Protein AF-X1NVZ1-F1 (afdb_monomer)

Foldseek 3Di:
DAKQNRDFDWPADDPPDTDTDDDPVRLVVDPNVVDDPPDDIDDDDDVVVVVVVVVVPPDPPPCDPVNCVVVPVDDD

Organism: NCBI:txid412755

Structure (mmCIF, N/CA/C/O backbone):
data_AF-X1NVZ1-F1
#
_entry.id   AF-X1NVZ1-F1
#
loop_
_atom_site.group_PDB
_atom_site.id
_atom_site.type_symbol
_atom_site.label_atom_id
_atom_site.label_alt_id
_atom_site.label_comp_id
_atom_site.label_asym_id
_atom_site.label_entity_id
_atom_site.label_seq_id
_atom_site.pdbx_PDB_ins_code
_atom_site.Cartn_x
_atom_site.Cartn_y
_atom_site.Cartn_z
_atom_site.occupancy
_atom_site.B_iso_or_equiv
_atom_site.auth_seq_id
_atom_site.auth_comp_id
_atom_site.auth_asym_id
_atom_site.auth_atom_id
_atom_site.pdbx_PDB_model_num
ATOM 1 N N . ILE A 1 1 ? 3.364 0.572 -3.143 1.00 91.06 1 ILE A N 1
ATOM 2 C CA . ILE A 1 1 ? 2.084 1.213 -3.550 1.00 91.06 1 ILE A CA 1
ATOM 3 C C . ILE A 1 1 ? 1.581 2.003 -2.354 1.00 91.06 1 ILE A C 1
ATOM 5 O O . ILE A 1 1 ? 1.824 1.542 -1.242 1.00 91.06 1 ILE A O 1
ATOM 9 N N . ALA A 1 2 ? 0.934 3.151 -2.540 1.00 94.44 2 ALA A N 1
ATOM 10 C CA . ALA A 1 2 ? 0.254 3.823 -1.436 1.00 94.44 2 ALA A CA 1
ATOM 11 C C . ALA A 1 2 ? -1.262 3.601 -1.515 1.00 94.44 2 ALA A C 1
ATOM 13 O O . ALA A 1 2 ? -1.845 3.675 -2.598 1.00 94.44 2 ALA A O 1
ATOM 14 N N . VAL A 1 3 ? -1.877 3.311 -0.368 1.00 95.69 3 VAL A N 1
ATOM 15 C CA . VAL A 1 3 ? -3.331 3.174 -0.205 1.00 95.69 3 VAL A CA 1
ATOM 16 C C . VAL A 1 3 ? -3.780 4.203 0.821 1.00 95.69 3 VAL A C 1
ATOM 18 O O . VAL A 1 3 ? -3.323 4.152 1.960 1.00 95.69 3 VAL A O 1
ATOM 21 N N . ASP A 1 4 ? -4.619 5.158 0.420 1.00 96.06 4 ASP A N 1
ATOM 22 C CA . ASP A 1 4 ? -4.971 6.331 1.240 1.00 96.06 4 ASP A CA 1
ATOM 23 C C . ASP A 1 4 ? -3.724 7.035 1.828 1.00 96.06 4 ASP A C 1
ATOM 25 O O . ASP A 1 4 ? -3.696 7.432 2.991 1.00 96.06 4 ASP A O 1
ATOM 29 N N . GLY A 1 5 ? -2.651 7.139 1.031 1.00 94.62 5 GLY A N 1
ATOM 30 C CA . GLY A 1 5 ? -1.368 7.724 1.443 1.00 94.62 5 GLY A CA 1
ATOM 31 C C . GLY A 1 5 ? -0.486 6.824 2.324 1.00 94.62 5 GLY A C 1
ATOM 32 O O . GLY A 1 5 ? 0.656 7.181 2.611 1.00 94.62 5 GLY A O 1
ATOM 33 N N . VAL A 1 6 ? -0.954 5.638 2.729 1.00 95.62 6 VAL A N 1
ATOM 34 C CA . VAL A 1 6 ? -0.161 4.677 3.510 1.00 95.62 6 VAL A CA 1
ATOM 35 C C . VAL A 1 6 ? 0.706 3.846 2.572 1.00 95.62 6 VAL A C 1
ATOM 37 O O . VAL A 1 6 ? 0.188 3.107 1.736 1.00 95.62 6 VAL A O 1
ATOM 40 N N . SER A 1 7 ? 2.029 3.945 2.717 1.00 94.25 7 SER A N 1
ATOM 41 C CA . SER A 1 7 ? 2.975 3.135 1.943 1.00 94.25 7 SER A CA 1
ATOM 42 C C . SER A 1 7 ? 2.918 1.673 2.379 1.00 94.25 7 SER A C 1
ATOM 44 O O . SER A 1 7 ? 3.160 1.356 3.545 1.00 94.25 7 SER A O 1
ATOM 46 N N . LEU A 1 8 ? 2.591 0.785 1.440 1.00 94.50 8 LEU A N 1
ATOM 47 C CA . LEU A 1 8 ? 2.423 -0.644 1.677 1.00 94.50 8 LEU A CA 1
ATOM 48 C C . LEU A 1 8 ? 3.188 -1.482 0.650 1.00 94.50 8 LEU A C 1
ATOM 50 O O . LEU A 1 8 ? 3.291 -1.150 -0.543 1.00 94.50 8 LEU A O 1
ATOM 54 N N . THR A 1 9 ? 3.669 -2.624 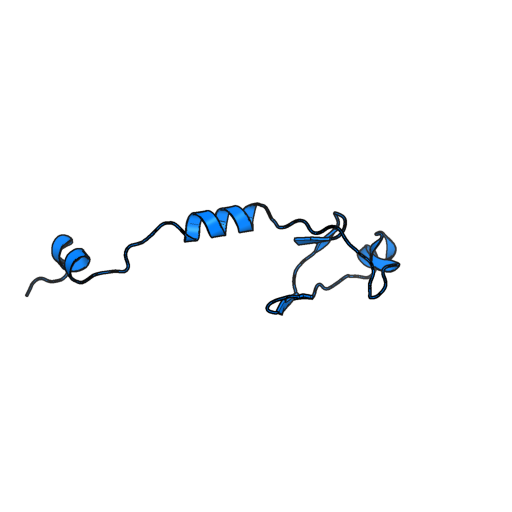1.131 1.00 92.44 9 THR A N 1
ATOM 55 C CA . THR A 1 9 ? 4.340 -3.643 0.324 1.00 92.44 9 THR A CA 1
ATOM 56 C C . THR A 1 9 ? 3.318 -4.648 -0.194 1.00 92.44 9 THR A C 1
ATOM 58 O O . THR A 1 9 ? 2.547 -5.224 0.576 1.00 92.44 9 THR A O 1
ATOM 61 N N . ILE A 1 10 ? 3.325 -4.878 -1.508 1.00 93.56 10 ILE A N 1
ATOM 62 C CA . ILE A 1 10 ? 2.502 -5.913 -2.141 1.00 93.56 10 ILE A CA 1
ATOM 63 C C . ILE A 1 10 ? 3.127 -7.276 -1.846 1.00 93.56 10 ILE A C 1
ATOM 65 O O . ILE A 1 10 ? 4.298 -7.492 -2.149 1.00 93.56 10 ILE A O 1
ATOM 69 N N . VAL A 1 11 ? 2.335 -8.190 -1.288 1.00 96.19 11 VAL A N 1
ATOM 70 C CA . VAL A 1 11 ? 2.761 -9.573 -1.005 1.00 96.19 11 VAL A CA 1
ATOM 71 C C . VAL A 1 11 ? 2.284 -10.557 -2.072 1.00 96.19 11 VAL A C 1
ATOM 73 O O . VAL A 1 11 ? 2.964 -11.539 -2.348 1.00 96.19 11 VAL A O 1
ATOM 76 N N . THR A 1 12 ? 1.156 -10.256 -2.722 1.00 95.12 12 THR A N 1
ATOM 77 C CA . THR A 1 12 ? 0.584 -11.078 -3.797 1.00 95.12 12 THR A CA 1
ATOM 78 C C . THR A 1 12 ? -0.038 -10.182 -4.857 1.00 95.12 12 THR A C 1
ATOM 80 O O . THR A 1 12 ? -0.698 -9.192 -4.533 1.00 95.12 12 THR A O 1
ATOM 83 N N . LYS A 1 13 ? 0.121 -10.555 -6.129 1.00 94.00 13 LYS A N 1
ATOM 84 C CA . L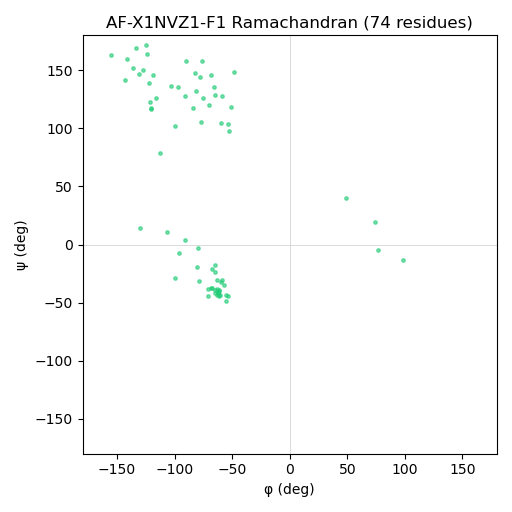YS A 1 13 ? -0.493 -9.877 -7.275 1.00 94.00 13 LYS A CA 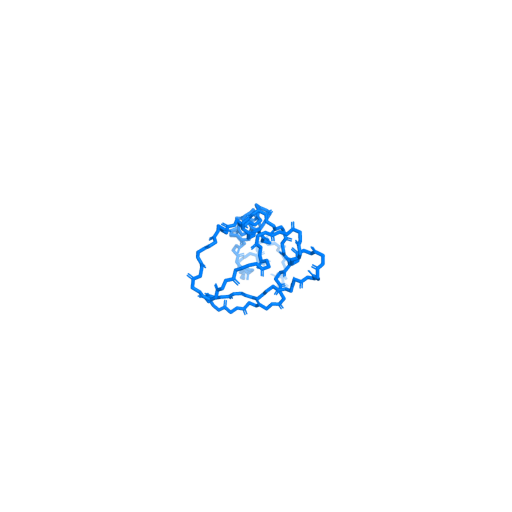1
ATOM 85 C C . LYS A 1 13 ? -1.351 -10.856 -8.074 1.00 94.00 13 LYS A C 1
ATOM 87 O O . LYS A 1 13 ? -0.936 -11.984 -8.323 1.00 94.00 13 LYS A O 1
ATOM 92 N N . ALA A 1 14 ? -2.516 -10.394 -8.507 1.00 94.06 14 ALA A N 1
ATOM 93 C CA . ALA A 1 14 ? -3.392 -11.043 -9.473 1.00 94.06 14 ALA A CA 1
ATOM 94 C C . ALA A 1 14 ? -3.690 -10.061 -10.631 1.00 94.06 14 ALA A C 1
ATOM 96 O O . ALA A 1 14 ? -3.317 -8.887 -10.542 1.00 94.06 14 ALA A O 1
ATOM 97 N N . PRO A 1 15 ? -4.344 -10.493 -11.727 1.00 92.44 15 PRO A N 1
ATOM 98 C CA . P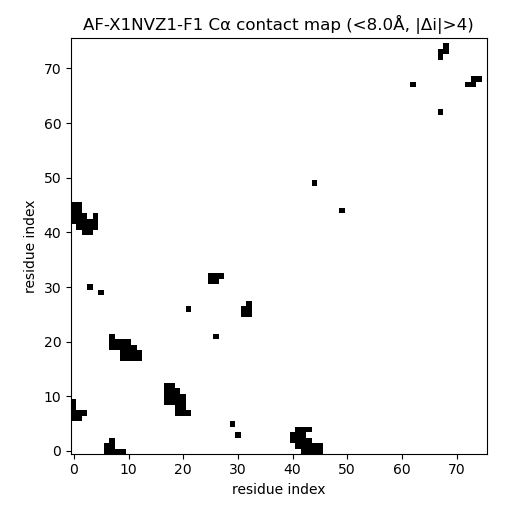RO A 1 15 ? -4.577 -9.632 -12.892 1.00 92.44 15 PRO A CA 1
ATOM 99 C C . PRO A 1 15 ? -5.329 -8.328 -12.588 1.00 92.44 15 PRO A C 1
ATOM 101 O O . PRO A 1 15 ? -5.032 -7.300 -13.186 1.00 92.44 15 PRO A O 1
ATOM 104 N N . SER A 1 16 ? -6.276 -8.357 -11.647 1.00 92.56 16 SER A N 1
ATOM 105 C CA . SER A 1 16 ? -7.135 -7.215 -11.303 1.00 92.56 16 SER A CA 1
ATOM 106 C C . SER A 1 16 ? -7.186 -6.918 -9.802 1.00 92.56 16 SER A C 1
ATOM 108 O O . SER A 1 16 ? -8.081 -6.213 -9.340 1.00 92.56 16 SER A O 1
ATOM 110 N N . SER A 1 17 ? -6.272 -7.487 -9.015 1.00 94.75 17 SER A N 1
ATOM 111 C CA . SER A 1 17 ? -6.216 -7.267 -7.570 1.00 94.75 17 SER A CA 1
ATOM 112 C C . SER A 1 17 ? -4.814 -7.503 -7.022 1.00 94.75 17 SER A C 1
ATOM 114 O O . SER A 1 17 ? -3.954 -8.114 -7.658 1.00 94.75 17 SER A O 1
ATOM 116 N N . PHE A 1 18 ? -4.572 -6.998 -5.820 1.00 95.31 18 PHE A N 1
ATOM 117 C CA . PHE A 1 18 ? -3.335 -7.218 -5.091 1.00 95.31 18 PHE A CA 1
ATOM 118 C C . PHE A 1 18 ? -3.645 -7.400 -3.607 1.00 95.31 18 PHE A C 1
ATOM 120 O O . PHE A 1 18 ? -4.709 -7.009 -3.127 1.00 95.31 18 PHE A O 1
ATOM 127 N N . GLN A 1 19 ? -2.710 -8.010 -2.889 1.00 95.94 19 GLN A N 1
ATOM 128 C CA . GLN A 1 19 ? -2.767 -8.152 -1.441 1.00 95.94 19 GLN A CA 1
ATOM 129 C C . GLN A 1 19 ? -1.575 -7.441 -0.816 1.00 95.94 19 GLN A C 1
ATOM 131 O O . GLN A 1 19 ? -0.471 -7.434 -1.367 1.00 95.94 19 GLN A O 1
ATOM 136 N N . VAL A 1 20 ? -1.812 -6.873 0.357 1.00 95.19 20 VAL A N 1
ATOM 137 C CA . VAL A 1 20 ? -0.822 -6.212 1.206 1.00 95.19 20 VAL A CA 1
ATOM 138 C C . VAL A 1 20 ? -0.913 -6.818 2.597 1.00 95.19 20 VAL A C 1
ATOM 140 O O . VAL A 1 20 ? -1.984 -7.260 3.013 1.00 95.19 20 VAL A O 1
ATOM 143 N N . SER A 1 21 ? 0.204 -6.832 3.315 1.00 93.62 21 SER A N 1
ATOM 144 C CA . SER A 1 21 ? 0.201 -7.143 4.743 1.00 93.62 21 SER A CA 1
ATOM 145 C C . SER A 1 21 ? 0.194 -5.841 5.538 1.00 93.62 21 SER A C 1
ATOM 147 O O . SER A 1 21 ? 0.927 -4.910 5.201 1.00 93.62 21 SER A O 1
ATOM 149 N N . VAL A 1 22 ? -0.636 -5.771 6.578 1.00 94.56 22 VAL A N 1
ATOM 150 C CA . VAL A 1 22 ? -0.750 -4.609 7.466 1.00 94.56 22 VAL A CA 1
ATOM 151 C C . VAL A 1 22 ? -0.417 -5.072 8.878 1.00 94.56 22 VAL A C 1
ATOM 153 O O . VAL A 1 22 ? -1.108 -5.926 9.425 1.00 94.56 22 VAL A O 1
ATOM 156 N N . VAL A 1 23 ? 0.653 -4.522 9.454 1.00 96.00 23 VAL A N 1
ATOM 157 C CA . VAL A 1 23 ? 1.033 -4.782 10.850 1.00 96.00 23 VAL A CA 1
ATOM 158 C C . VAL A 1 23 ? 0.125 -4.017 11.813 1.00 96.00 23 VAL A C 1
ATOM 160 O O . VAL A 1 23 ? -0.445 -2.988 11.443 1.00 96.00 23 VAL A O 1
ATOM 163 N N . ASP A 1 24 ? 0.038 -4.479 13.061 1.00 96.56 24 ASP A N 1
ATOM 164 C CA . ASP A 1 24 ? -0.870 -3.918 14.073 1.00 96.56 24 ASP A CA 1
ATOM 165 C C . ASP A 1 24 ? -0.701 -2.408 14.253 1.00 96.56 24 ASP A C 1
ATOM 167 O O . ASP A 1 24 ? -1.683 -1.673 14.208 1.00 96.56 24 ASP A O 1
ATOM 171 N N . TYR A 1 25 ? 0.542 -1.918 14.320 1.00 97.19 25 TYR A N 1
ATOM 172 C CA . TYR A 1 25 ? 0.810 -0.482 14.430 1.00 97.19 25 TYR A CA 1
ATOM 173 C C . TYR A 1 25 ? 0.160 0.321 13.291 1.00 97.19 25 TYR A C 1
ATOM 175 O O . TYR A 1 25 ? -0.543 1.297 13.544 1.00 97.19 25 TYR A O 1
ATOM 183 N N . THR A 1 26 ? 0.335 -0.111 12.037 1.00 96.81 26 THR A N 1
ATOM 184 C CA . THR A 1 26 ? -0.274 0.536 10.864 1.00 96.81 26 THR A CA 1
ATOM 185 C C . THR A 1 26 ? -1.793 0.425 10.898 1.00 96.81 26 THR A C 1
ATOM 187 O O . THR A 1 26 ? -2.483 1.383 10.557 1.00 96.81 26 THR A O 1
ATOM 190 N N . ARG A 1 27 ? -2.330 -0.721 11.324 1.00 95.88 27 ARG A N 1
ATOM 191 C CA . ARG A 1 27 ? -3.775 -0.925 11.450 1.00 95.88 27 ARG A CA 1
ATOM 192 C C . ARG A 1 27 ? -4.390 0.035 12.474 1.00 95.88 27 ARG A C 1
ATOM 194 O O . ARG A 1 27 ? -5.453 0.584 12.214 1.00 95.88 27 ARG A O 1
ATOM 201 N N . GLU A 1 28 ? -3.729 0.240 13.606 1.00 97.62 28 GLU A N 1
ATOM 202 C CA . GLU A 1 28 ? -4.213 1.082 14.708 1.00 97.62 28 GLU A CA 1
ATOM 203 C C . GLU A 1 28 ? -4.018 2.583 14.463 1.00 97.62 28 GLU A C 1
ATOM 205 O O . GLU A 1 28 ? -4.832 3.386 14.912 1.00 97.62 28 GLU A O 1
ATOM 210 N N . HIS A 1 29 ? -2.964 2.969 13.738 1.00 97.25 29 HIS A N 1
ATOM 211 C CA . HIS A 1 29 ? -2.562 4.373 13.573 1.00 97.25 29 HIS A CA 1
ATOM 212 C C . HIS A 1 29 ? -2.879 4.949 12.185 1.00 97.25 29 HIS A C 1
ATOM 214 O O . HIS A 1 29 ? -2.421 6.040 11.847 1.00 97.25 29 HIS A O 1
ATOM 220 N N . THR A 1 30 ? -3.657 4.242 11.361 1.00 97.12 30 THR A N 1
ATOM 221 C CA . THR A 1 30 ? -4.109 4.735 10.051 1.00 97.12 30 THR A CA 1
ATOM 222 C C . THR A 1 30 ? -5.601 4.489 9.852 1.00 97.12 30 THR A C 1
ATOM 224 O O . THR A 1 30 ? -6.241 3.749 10.597 1.00 97.12 30 THR A O 1
ATOM 227 N N . THR A 1 31 ? -6.174 5.080 8.804 1.00 95.38 31 THR A N 1
ATOM 228 C CA . THR A 1 31 ? -7.582 4.869 8.434 1.00 95.38 31 THR A CA 1
ATOM 229 C C . THR A 1 31 ? -7.881 3.427 8.011 1.00 95.38 31 THR A C 1
ATOM 231 O O . THR A 1 31 ? -9.043 3.018 8.028 1.00 95.38 31 THR A O 1
ATOM 234 N N . LEU A 1 32 ? -6.855 2.633 7.679 1.00 95.69 32 LEU A N 1
ATOM 235 C CA . LEU A 1 32 ? -6.998 1.263 7.182 1.00 95.69 32 LEU A CA 1
ATOM 236 C C . LEU A 1 32 ? -7.640 0.315 8.202 1.00 95.69 32 LEU A C 1
ATOM 238 O O . LEU A 1 32 ? -8.354 -0.601 7.799 1.00 95.69 32 LEU A O 1
ATOM 242 N N . GLY A 1 33 ? -7.445 0.530 9.507 1.00 94.88 33 GLY A N 1
ATOM 243 C CA . GLY A 1 33 ? -8.005 -0.349 10.541 1.00 94.88 33 GLY A CA 1
ATOM 244 C C . GLY A 1 33 ? -9.531 -0.365 10.613 1.00 94.88 33 GLY A C 1
ATOM 245 O O . GLY A 1 33 ? -10.106 -1.347 11.086 1.00 94.88 33 GLY A O 1
ATOM 246 N N . GLY A 1 34 ? -10.183 0.697 10.131 1.00 95.75 34 GLY A N 1
ATOM 247 C CA . GLY A 1 34 ? -11.642 0.815 10.078 1.00 95.75 34 GLY A CA 1
ATOM 248 C C . GLY A 1 34 ? -12.264 0.422 8.737 1.00 95.75 34 GLY A C 1
ATOM 249 O O . GLY A 1 34 ? -13.493 0.377 8.648 1.00 95.75 34 GLY A O 1
ATOM 250 N N . ARG A 1 35 ? -11.448 0.155 7.706 1.00 95.88 35 ARG A N 1
ATOM 251 C CA . ARG A 1 35 ? -11.930 -0.142 6.352 1.00 95.88 35 ARG A CA 1
ATOM 252 C C . ARG A 1 35 ? -12.656 -1.481 6.292 1.00 95.88 35 ARG A C 1
ATOM 254 O O . ARG A 1 35 ? -12.298 -2.444 6.974 1.00 95.88 35 ARG A O 1
ATOM 261 N N . ARG A 1 36 ? -13.673 -1.546 5.441 1.00 96.69 36 ARG A N 1
ATOM 262 C CA . ARG A 1 36 ? -14.488 -2.736 5.189 1.00 96.69 36 ARG A CA 1
ATOM 263 C C . ARG A 1 36 ? -14.489 -3.085 3.709 1.00 96.69 36 ARG A C 1
ATOM 265 O O . ARG A 1 36 ? -14.130 -2.289 2.847 1.00 96.69 36 ARG A O 1
ATOM 272 N N . VAL A 1 37 ? -14.912 -4.310 3.413 1.00 96.56 37 VAL A N 1
ATOM 273 C CA . VAL A 1 37 ? -15.127 -4.749 2.032 1.00 96.56 37 VAL A CA 1
ATOM 274 C C . VAL A 1 37 ? -16.152 -3.831 1.366 1.00 96.56 37 VAL A C 1
ATOM 276 O O . VAL A 1 37 ? -17.242 -3.636 1.900 1.00 96.56 37 VAL A O 1
ATOM 279 N N . GLY A 1 38 ? -15.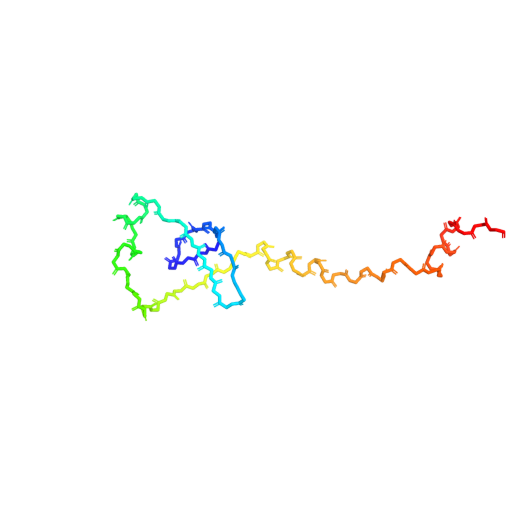793 -3.297 0.199 1.00 96.50 38 GLY A N 1
ATOM 280 C CA . GLY A 1 38 ? -16.608 -2.347 -0.560 1.00 96.50 38 GLY A CA 1
ATOM 281 C C . GLY A 1 38 ? -16.216 -0.882 -0.359 1.00 96.50 38 GLY A C 1
ATOM 282 O O . GLY A 1 38 ? -16.632 -0.049 -1.162 1.00 96.50 38 GLY A O 1
ATOM 283 N N . ASP A 1 39 ? -15.390 -0.565 0.644 1.00 97.44 39 ASP A N 1
ATOM 284 C CA . ASP A 1 39 ? -14.888 0.795 0.825 1.00 97.44 39 ASP A CA 1
ATOM 285 C C . ASP A 1 39 ? -13.984 1.196 -0.343 1.00 97.44 39 ASP A C 1
ATOM 287 O O . ASP A 1 39 ? -13.097 0.448 -0.766 1.00 97.44 39 ASP A O 1
ATOM 291 N N . LEU A 1 40 ? -14.193 2.413 -0.840 1.00 97.31 40 LEU A N 1
ATOM 292 C CA . LEU A 1 40 ? -13.294 3.022 -1.808 1.00 97.31 40 LEU A CA 1
ATOM 293 C C . LEU A 1 40 ? -12.046 3.551 -1.099 1.00 97.31 40 LEU A C 1
ATOM 295 O O . LEU A 1 40 ? -12.117 4.071 0.017 1.00 97.31 40 LEU A O 1
ATOM 299 N N . VAL A 1 41 ? -10.913 3.442 -1.786 1.00 96.38 41 VAL A N 1
ATOM 300 C CA . VAL A 1 41 ? -9.608 3.929 -1.335 1.00 96.38 41 VAL A CA 1
ATOM 301 C C . VAL A 1 41 ? -8.903 4.635 -2.483 1.00 96.38 41 VAL A C 1
ATOM 303 O O . VAL A 1 41 ? -9.107 4.299 -3.654 1.00 96.38 41 VAL A O 1
ATOM 306 N N . ASN A 1 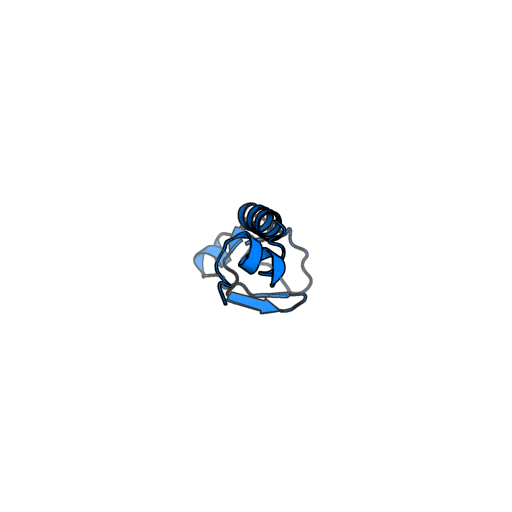42 ? -8.043 5.586 -2.149 1.00 96.38 42 ASN A N 1
ATOM 307 C CA . ASN A 1 42 ? -7.148 6.210 -3.111 1.00 96.38 42 ASN A CA 1
ATOM 308 C C . ASN A 1 42 ? -5.929 5.309 -3.325 1.00 96.38 42 ASN A C 1
ATOM 310 O O . ASN A 1 42 ? -5.327 4.839 -2.359 1.00 96.38 42 ASN A O 1
ATOM 314 N N . LEU A 1 43 ? -5.562 5.072 -4.586 1.00 94.00 43 LEU A N 1
ATOM 315 C CA . LEU A 1 43 ? -4.399 4.268 -4.957 1.00 94.00 43 LEU A CA 1
ATOM 316 C C . LEU A 1 43 ? -3.373 5.129 -5.686 1.00 94.00 43 LEU A C 1
ATOM 318 O O . LEU A 1 43 ? -3.679 5.725 -6.718 1.00 94.00 43 LEU A O 1
ATOM 322 N N . GLU A 1 44 ? -2.141 5.123 -5.189 1.00 93.62 44 GLU A N 1
ATOM 323 C CA . GLU A 1 44 ? -1.010 5.794 -5.827 1.00 93.62 44 GLU A CA 1
ATOM 324 C C . GLU A 1 44 ? 0.082 4.767 -6.135 1.00 93.62 44 GLU A C 1
ATOM 326 O O . GLU A 1 44 ? 0.572 4.041 -5.258 1.00 93.62 44 GLU A O 1
ATOM 331 N N . VAL A 1 45 ? 0.450 4.672 -7.412 1.00 87.06 45 VAL A N 1
ATOM 332 C CA . VAL A 1 45 ? 1.536 3.800 -7.869 1.00 87.06 45 VAL A CA 1
ATOM 333 C C . VAL A 1 45 ? 2.882 4.480 -7.663 1.00 87.06 45 VAL A C 1
ATOM 335 O O . VAL A 1 45 ? 2.999 5.698 -7.772 1.00 87.06 45 VAL A O 1
ATOM 338 N N . ASP A 1 46 ? 3.910 3.681 -7.380 1.00 82.94 46 ASP A N 1
ATOM 339 C CA . ASP A 1 46 ? 5.260 4.211 -7.232 1.00 82.94 46 ASP A CA 1
ATOM 340 C C . ASP A 1 46 ? 5.739 4.782 -8.574 1.00 82.94 46 ASP A C 1
ATOM 342 O O . ASP A 1 46 ? 5.681 4.122 -9.617 1.00 82.94 46 ASP A O 1
ATOM 346 N N . ILE A 1 47 ? 6.218 6.020 -8.540 1.00 75.69 47 ILE A N 1
ATOM 347 C CA . ILE A 1 47 ? 6.744 6.733 -9.700 1.00 75.69 47 ILE A CA 1
ATOM 348 C C . ILE A 1 47 ? 7.933 5.970 -10.309 1.00 75.69 47 ILE A C 1
ATOM 350 O O . ILE A 1 47 ? 8.086 5.962 -11.533 1.00 75.69 47 ILE A O 1
ATOM 354 N N . ILE A 1 48 ? 8.729 5.261 -9.498 1.00 73.06 48 ILE A N 1
ATOM 355 C CA . ILE A 1 48 ? 9.836 4.433 -10.001 1.00 73.06 48 ILE A CA 1
ATOM 356 C C . ILE A 1 48 ? 9.312 3.317 -10.907 1.00 73.06 48 ILE A C 1
ATOM 358 O O . ILE A 1 48 ? 9.886 3.081 -11.966 1.00 73.06 48 ILE A O 1
ATOM 362 N N . ALA A 1 49 ? 8.200 2.667 -10.550 1.00 69.19 49 ALA A N 1
ATOM 363 C CA . ALA A 1 49 ? 7.613 1.617 -11.384 1.00 69.19 49 ALA A CA 1
ATOM 364 C C . ALA A 1 49 ? 7.186 2.163 -12.756 1.00 69.19 49 ALA A C 1
ATOM 366 O O . ALA A 1 49 ? 7.442 1.530 -13.778 1.00 69.19 49 ALA A O 1
ATOM 367 N N . LYS A 1 50 ? 6.625 3.379 -12.791 1.00 67.88 50 LYS A N 1
ATOM 368 C CA . LYS A 1 50 ? 6.274 4.067 -14.041 1.00 67.88 50 LYS A CA 1
ATOM 369 C C . LYS A 1 50 ? 7.509 4.358 -14.899 1.00 67.88 50 LYS A C 1
ATOM 371 O O . LYS A 1 50 ? 7.479 4.123 -16.104 1.00 67.88 50 LYS A O 1
ATOM 376 N N . TYR A 1 51 ? 8.602 4.825 -14.293 1.00 67.44 51 TYR A N 1
ATOM 377 C CA . TYR A 1 51 ? 9.851 5.055 -15.023 1.00 67.44 51 TYR A CA 1
ATOM 378 C C . TYR A 1 51 ? 10.495 3.751 -15.513 1.00 67.44 51 TYR A C 1
ATOM 380 O O . TYR A 1 51 ? 11.004 3.715 -16.629 1.00 67.44 51 TYR A O 1
ATOM 388 N N . VAL A 1 52 ? 10.441 2.668 -14.731 1.00 74.06 52 VAL A N 1
ATOM 389 C CA . VAL A 1 52 ? 10.944 1.348 -15.147 1.00 74.06 52 VAL A CA 1
ATOM 390 C C . VAL A 1 52 ? 10.142 0.791 -16.324 1.00 74.06 52 VAL A C 1
ATOM 392 O O . VAL A 1 52 ? 10.750 0.287 -17.265 1.00 74.06 52 VAL A O 1
ATOM 395 N N . GLU A 1 53 ? 8.812 0.923 -16.336 1.00 73.69 53 GLU A N 1
ATOM 396 C CA . GLU A 1 53 ? 8.005 0.556 -17.511 1.00 73.69 53 GLU A CA 1
ATOM 397 C C . GLU A 1 53 ? 8.397 1.374 -18.749 1.00 73.69 53 GLU A C 1
ATOM 399 O O . GLU A 1 53 ? 8.571 0.809 -19.828 1.00 73.69 53 GLU A O 1
ATOM 404 N N . GLN A 1 54 ? 8.601 2.687 -18.602 1.00 70.88 54 GLN A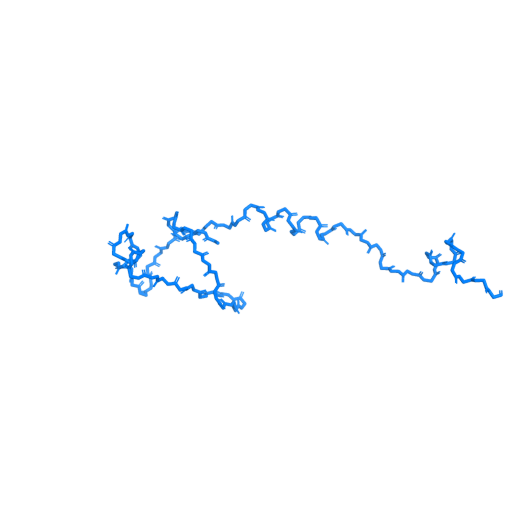 N 1
ATOM 405 C CA . GLN A 1 54 ? 9.046 3.544 -19.707 1.00 70.88 54 GLN A CA 1
ATOM 406 C C . GLN A 1 54 ? 10.443 3.165 -20.224 1.00 70.88 54 GLN A C 1
ATOM 408 O O . GLN A 1 54 ? 10.671 3.188 -21.432 1.00 70.88 54 GLN A O 1
ATOM 413 N N . LEU A 1 55 ? 11.367 2.783 -19.336 1.00 68.56 55 LEU A N 1
ATOM 414 C CA . LEU A 1 55 ? 12.705 2.313 -19.710 1.00 68.56 55 LEU A CA 1
ATOM 415 C C . LEU A 1 55 ? 12.672 0.923 -20.359 1.00 68.56 55 LEU A C 1
ATOM 417 O O . LEU A 1 55 ? 13.395 0.685 -21.321 1.00 68.56 55 LEU A O 1
ATOM 421 N N . GLY A 1 56 ? 11.817 0.017 -19.879 1.00 60.84 56 GLY A N 1
ATOM 422 C CA . GLY A 1 56 ? 11.630 -1.318 -20.458 1.00 60.84 56 GLY A CA 1
ATOM 423 C C . GLY A 1 56 ? 10.997 -1.302 -21.854 1.00 60.84 56 GLY A C 1
ATOM 424 O O . GLY A 1 56 ? 11.178 -2.245 -22.618 1.00 60.84 56 GLY A O 1
ATOM 425 N N . GLN A 1 57 ? 10.298 -0.221 -22.216 1.00 61.38 57 GLN A N 1
ATOM 426 C CA . GLN A 1 57 ? 9.793 0.012 -23.574 1.00 61.38 57 GLN A CA 1
ATOM 427 C C . GLN A 1 57 ? 10.850 0.544 -24.552 1.00 61.38 57 GLN A C 1
ATOM 429 O O . GLN A 1 57 ? 10.545 0.698 -25.741 1.00 61.38 57 GLN A O 1
ATOM 434 N N . ALA A 1 58 ? 12.085 0.805 -24.101 1.00 59.91 58 ALA A N 1
ATOM 435 C CA . ALA A 1 58 ? 13.190 1.045 -25.016 1.00 59.91 58 ALA A CA 1
ATOM 436 C C . ALA A 1 58 ? 13.354 -0.202 -25.896 1.00 59.91 58 ALA A C 1
ATOM 438 O O . ALA A 1 58 ? 13.821 -1.245 -25.442 1.00 59.91 58 ALA A O 1
ATOM 439 N N . HIS A 1 59 ? 12.909 -0.092 -27.150 1.00 59.88 59 HIS A N 1
ATOM 440 C CA . HIS A 1 59 ? 13.044 -1.116 -28.173 1.00 59.88 59 HIS A CA 1
ATOM 441 C C . HIS A 1 59 ? 14.516 -1.521 -28.267 1.00 59.88 59 HIS A C 1
ATOM 443 O O . HIS A 1 59 ? 15.309 -0.861 -28.934 1.00 59.88 59 HIS A O 1
ATOM 449 N N . SER A 1 60 ? 14.885 -2.619 -27.615 1.00 61.62 60 SER A N 1
ATOM 450 C CA . SER A 1 60 ? 15.984 -3.425 -28.114 1.00 61.62 60 SER A CA 1
ATOM 451 C C . SER A 1 60 ? 15.373 -4.202 -29.271 1.00 61.62 60 SER A C 1
ATOM 453 O O . SER A 1 60 ? 14.559 -5.091 -29.000 1.00 61.62 60 SER A O 1
ATOM 455 N N . PRO A 1 61 ? 15.654 -3.865 -30.547 1.00 61.94 61 PRO A N 1
ATOM 456 C CA . PRO A 1 61 ? 15.384 -4.822 -31.605 1.00 61.94 61 PRO A CA 1
ATOM 457 C C . PRO A 1 61 ? 16.057 -6.112 -31.141 1.00 61.94 61 PRO A C 1
ATOM 459 O O . PRO A 1 61 ? 17.243 -6.100 -30.804 1.00 61.94 61 PRO A O 1
ATOM 462 N N . GLY A 1 62 ? 15.264 -7.171 -30.948 1.00 66.31 62 GLY A N 1
ATOM 463 C CA . GLY A 1 62 ? 15.787 -8.447 -30.469 1.00 66.31 62 GLY A CA 1
ATOM 464 C C . GLY A 1 62 ? 17.010 -8.826 -31.298 1.00 66.31 62 GLY A C 1
ATOM 465 O O . GLY A 1 62 ? 17.096 -8.433 -32.456 1.0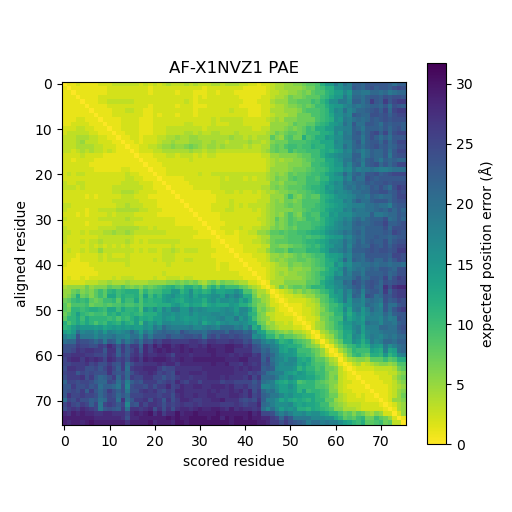0 66.31 62 GLY A O 1
ATOM 466 N N . ILE A 1 63 ? 17.973 -9.532 -30.705 1.00 78.62 63 ILE A N 1
ATOM 467 C CA . ILE A 1 63 ? 19.215 -9.907 -31.391 1.00 78.62 63 ILE A CA 1
ATOM 468 C C . ILE A 1 63 ? 18.855 -10.618 -32.708 1.00 78.62 63 ILE A C 1
ATOM 470 O O . ILE A 1 63 ? 18.421 -11.769 -32.696 1.00 78.62 63 ILE A O 1
ATOM 474 N N . THR A 1 64 ? 18.983 -9.913 -33.834 1.00 82.94 64 THR A N 1
ATOM 475 C CA . THR A 1 64 ? 18.729 -10.458 -35.169 1.00 82.94 64 THR A CA 1
ATOM 476 C C . THR A 1 64 ? 20.014 -11.043 -35.739 1.00 82.94 64 THR A C 1
ATOM 478 O O . THR A 1 64 ? 21.120 -10.682 -35.334 1.00 82.94 64 THR A O 1
ATOM 481 N N . LEU A 1 65 ? 19.872 -11.953 -36.702 1.00 79.62 65 LEU A N 1
ATOM 482 C CA . LEU A 1 65 ? 21.002 -12.483 -37.467 1.00 79.62 65 LEU A CA 1
ATOM 483 C C . LEU A 1 65 ? 21.805 -11.355 -38.132 1.00 79.62 65 LEU A C 1
ATOM 485 O O . LEU A 1 65 ? 23.024 -11.331 -37.999 1.00 79.62 65 LEU A O 1
ATOM 489 N N . ASP A 1 66 ? 21.117 -10.377 -38.724 1.00 82.06 66 ASP A N 1
ATOM 490 C CA . ASP A 1 66 ? 21.746 -9.199 -39.332 1.00 82.06 66 ASP A CA 1
ATOM 491 C C . ASP A 1 66 ? 22.533 -8.377 -38.301 1.00 82.06 66 ASP A C 1
ATOM 493 O O . ASP A 1 66 ? 23.686 -8.027 -38.536 1.00 82.06 66 ASP A O 1
ATOM 497 N N . PHE A 1 67 ? 21.967 -8.152 -37.109 1.00 83.44 67 PHE A N 1
ATOM 498 C CA . PHE A 1 67 ? 22.648 -7.457 -36.012 1.00 83.44 67 PHE A CA 1
ATOM 499 C C . PHE A 1 67 ? 23.917 -8.194 -35.554 1.00 83.44 67 PHE A C 1
ATOM 501 O O . PHE A 1 67 ? 24.942 -7.569 -35.276 1.00 83.44 67 PHE A O 1
ATOM 508 N N . LEU A 1 68 ? 23.873 -9.527 -35.477 1.00 85.94 68 LEU A N 1
ATOM 509 C CA . LEU A 1 68 ? 25.041 -10.340 -35.128 1.00 85.94 68 LEU A CA 1
ATOM 510 C C . LEU A 1 68 ? 26.110 -10.303 -36.226 1.00 85.94 68 LEU A C 1
ATOM 512 O O . LEU A 1 68 ? 27.305 -10.265 -35.921 1.00 85.94 68 LEU A O 1
ATOM 516 N N . GLN A 1 69 ? 25.686 -10.289 -37.488 1.00 85.00 69 GLN A N 1
ATOM 517 C CA . GLN A 1 69 ? 26.571 -10.254 -38.645 1.00 85.00 69 GLN A CA 1
ATOM 518 C C . GLN A 1 69 ? 27.259 -8.888 -38.798 1.00 85.00 69 GLN A C 1
ATOM 520 O O . GLN A 1 69 ? 28.480 -8.843 -38.944 1.00 85.00 69 GLN A O 1
ATOM 525 N N . GLU A 1 70 ? 26.530 -7.776 -38.651 1.00 82.69 70 GLU A N 1
ATOM 526 C CA . GLU A 1 70 ? 27.090 -6.411 -38.648 1.00 82.69 70 GLU A CA 1
ATOM 527 C C . GLU A 1 70 ? 28.131 -6.194 -37.540 1.00 82.69 70 GLU A C 1
ATOM 529 O O . GLU A 1 70 ? 29.070 -5.412 -37.691 1.00 82.69 70 GLU A O 1
ATOM 534 N N . ARG A 1 71 ? 27.975 -6.891 -36.410 1.00 82.50 71 ARG A N 1
ATOM 535 C CA . ARG A 1 71 ? 28.889 -6.817 -35.263 1.00 82.50 71 ARG A CA 1
ATOM 536 C C . ARG A 1 71 ? 30.014 -7.855 -35.308 1.00 82.50 71 ARG A C 1
ATOM 538 O O . ARG A 1 71 ? 30.809 -7.910 -34.372 1.00 82.50 71 ARG A O 1
ATOM 545 N N . GLY A 1 72 ? 30.104 -8.643 -36.382 1.00 83.50 72 GLY A N 1
ATOM 546 C CA . GLY A 1 72 ? 31.202 -9.583 -36.616 1.00 83.50 72 GLY A CA 1
ATOM 547 C C . GLY A 1 72 ? 31.165 -10.840 -35.743 1.00 83.50 72 GLY A C 1
ATOM 548 O O . GLY A 1 72 ? 32.190 -11.497 -35.588 1.00 83.50 72 GLY A O 1
ATOM 549 N N . PHE A 1 73 ? 30.011 -11.188 -35.166 1.00 84.38 73 PHE A N 1
ATOM 550 C CA . PHE A 1 73 ? 29.854 -12.410 -34.364 1.00 84.38 73 PHE A CA 1
ATOM 551 C C . PHE A 1 73 ? 29.645 -13.668 -35.214 1.00 84.38 73 PHE A C 1
ATOM 553 O O . PHE A 1 73 ? 29.853 -14.776 -34.727 1.00 84.38 73 PHE A O 1
ATOM 560 N N . LEU A 1 74 ? 29.245 -13.508 -36.476 1.00 75.06 74 LEU A N 1
ATOM 561 C CA . LEU A 1 74 ? 29.073 -14.599 -37.430 1.00 75.06 74 LEU A CA 1
ATOM 562 C C . LEU A 1 74 ? 30.133 -14.464 -38.521 1.00 75.06 74 LEU A C 1
ATOM 564 O O . LEU A 1 74 ? 29.870 -13.943 -39.601 1.00 75.06 74 LEU A O 1
ATOM 568 N N . VAL A 1 75 ? 31.356 -14.888 -38.202 1.00 66.00 75 VAL A N 1
ATOM 569 C CA . VAL A 1 75 ? 32.406 -15.118 -39.199 1.00 66.00 75 VAL A CA 1
ATOM 570 C C . VAL A 1 75 ? 32.435 -16.618 -39.462 1.00 66.00 75 VAL A C 1
ATOM 572 O O . VAL A 1 75 ? 32.913 -17.388 -38.628 1.00 66.00 75 VAL A O 1
ATOM 575 N N . GLY A 1 76 ? 31.847 -17.016 -40.587 1.00 59.78 76 GLY A N 1
ATOM 576 C CA . GLY A 1 76 ? 32.014 -18.324 -41.215 1.00 59.78 76 GLY A CA 1
ATOM 577 C C . GLY A 1 76 ? 32.664 -18.128 -42.570 1.00 59.78 76 GLY A C 1
ATOM 578 O O . GLY A 1 76 ? 32.155 -17.260 -43.314 1.00 59.78 76 GLY A O 1
#

Radius of gyration: 21.84 Å; Cα contacts (8 Å, |Δi|>4): 58; chains: 1; bounding box: 49×26×56 Å

Sequence (76 aa):
IAVDGVSLTIVTKAPSSFQVSVVDYTREHTTLGGRRVGDLVNLEVDIIAKYVEQLGQAHSPGITLDFLQERGFLVG

Solvent-accessible surface area (backbone atoms only — not comparable to full-atom values): 4978 Å² total; per-residue (Å²): 73,26,52,70,81,44,79,44,59,76,76,45,81,55,98,90,52,72,41,67,75,76,55,68,70,56,32,74,75,43,78,66,56,77,65,55,95,85,64,85,76,52,77,44,76,54,67,65,60,57,51,50,54,59,58,68,64,5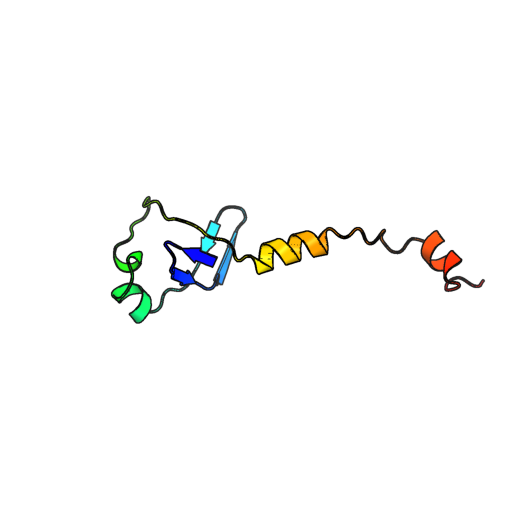6,80,68,78,68,94,41,72,66,60,37,43,78,70,62,75,63,80,129

Secondary structure (DSSP, 8-state):
-EETTEE--EEEEETTEEEE---HHHHHHSGGGG--TT----EE--HHHHHHHHHHTS------HHHHHHTT----

pLDDT: mean 86.14, std 12.3, range [59.78, 97.62]

Nearest PDB structures (foldseek):
  8yld-assembly1_Y  TM=1.916E-01  e=8.614E+00  Saccharomyces cerevisiae S288C

Mean predicted aligned error: 11.14 Å

InterPro domains:
  IPR001783 Lumazine-binding protein [PTHR21098] (1-56)
  IPR017938 Riboflavin synthase-like beta-barrel [SSF63380] (1-57)
  IPR023366 ATP synthase subunit alpha, N-terminal domain-like superfamily [G3DSA:2.40.30.20] (1-64)
  IPR026017 Lumazine-binding domain [PF00677] (1-46)
  IPR026017 Lumazine-binding domain [PS51177] (1-56)